Protein AF-A0A5Y3Q085-F1 (afdb_monomer)

Radius of gyration: 18.42 Å; Cα contacts (8 Å, |Δi|>4): 100; chains: 1; bounding box: 43×29×48 Å

Organism: NCBI:txid59203

Nearest PDB structures (foldseek):
  3eaa-assembly1_A  TM=6.040E-01  e=3.871E-02  Edwardsiella tarda
  1y12-assembly1_A  TM=5.865E-01  e=5.610E-02  Pseudomonas aeruginosa PAO1

Mean predicted aligned error: 11.75 Å

Secondary structure (DSSP, 8-state):
---EEE-BTTB-----STT-TTPEEEEEEEEEEEEE-----SSS-PPPPEEEEEEEEEE---SS------------------

Foldseek 3Di:
DDWDWADFPPQFDPDPDVPRHRTFIFPDKDKDKDWDFDPPVPDDDRDDIDIDMDMDTDGDDDPPDDDDDDGDDDDPPPPPDD

Structure (mmCIF, N/CA/C/O backbone):
data_AF-A0A5Y3Q085-F1
#
_entry.id   AF-A0A5Y3Q085-F1
#
loop_
_atom_site.group_PDB
_atom_site.id
_atom_site.type_symbol
_atom_site.label_atom_id
_atom_site.label_alt_id
_atom_site.label_comp_id
_atom_site.label_asym_id
_atom_site.label_entity_id
_atom_site.label_seq_id
_atom_site.pdbx_PDB_ins_code
_atom_site.Cartn_x
_atom_site.Cartn_y
_atom_site.Cartn_z
_atom_site.occupancy
_atom_site.B_iso_or_equiv
_atom_site.auth_seq_id
_atom_site.auth_comp_id
_atom_site.auth_asym_id
_atom_site.auth_atom_id
_atom_site.pdbx_PDB_model_num
ATOM 1 N N . MET A 1 1 ? -18.953 7.361 0.839 1.00 66.50 1 MET A N 1
ATOM 2 C CA . MET A 1 1 ? -17.583 7.902 0.797 1.00 66.50 1 MET A CA 1
ATOM 3 C C . MET A 1 1 ? -16.704 6.708 0.512 1.00 66.50 1 MET A C 1
ATOM 5 O O . MET A 1 1 ? -16.743 5.772 1.301 1.00 66.50 1 MET A O 1
ATOM 9 N N . ASP A 1 2 ? -16.065 6.668 -0.648 1.00 81.44 2 ASP A N 1
ATOM 10 C CA . ASP A 1 2 ? -15.211 5.545 -1.033 1.00 81.44 2 ASP A CA 1
ATOM 11 C C . ASP A 1 2 ? -13.899 5.597 -0.243 1.00 81.44 2 ASP A C 1
ATOM 13 O O . ASP A 1 2 ? -13.346 6.677 -0.026 1.00 81.44 2 ASP A O 1
ATOM 17 N N . ALA A 1 3 ? -13.426 4.440 0.215 1.00 84.25 3 ALA A N 1
ATOM 18 C CA . ALA A 1 3 ? -12.198 4.300 0.990 1.00 84.25 3 ALA A CA 1
ATOM 19 C C . ALA A 1 3 ? -11.302 3.242 0.346 1.00 84.25 3 ALA A C 1
ATOM 21 O O . ALA A 1 3 ? -11.785 2.243 -0.190 1.00 84.25 3 ALA A O 1
ATOM 22 N N . VAL A 1 4 ? -9.991 3.462 0.406 1.00 89.56 4 VAL A N 1
ATOM 23 C CA . VAL A 1 4 ? -8.989 2.527 -0.108 1.00 89.56 4 VAL A CA 1
ATOM 24 C C . VAL A 1 4 ? -8.257 1.909 1.075 1.00 89.56 4 VAL A C 1
ATOM 26 O O . VAL A 1 4 ? -7.701 2.627 1.906 1.00 89.56 4 VAL A O 1
ATOM 29 N N . PHE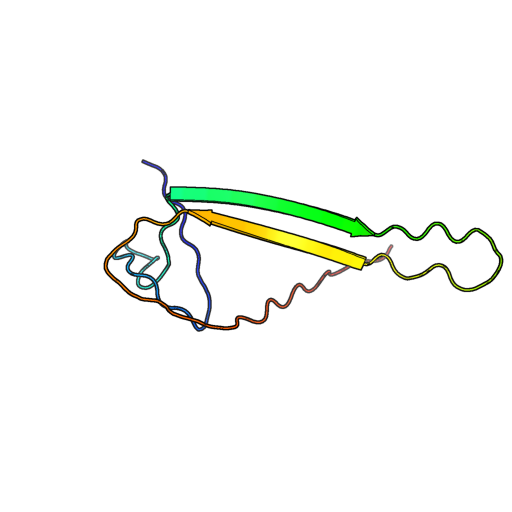 A 1 5 ? -8.230 0.578 1.137 1.00 90.19 5 PHE A N 1
ATOM 30 C CA . PHE A 1 5 ? -7.527 -0.173 2.175 1.00 90.19 5 PHE A CA 1
ATOM 31 C C . PHE A 1 5 ? -6.343 -0.932 1.576 1.00 90.19 5 PHE A C 1
ATOM 33 O O . PHE A 1 5 ? -6.489 -1.670 0.602 1.00 90.19 5 PHE A O 1
ATOM 40 N N . LEU A 1 6 ? -5.162 -0.734 2.159 1.00 87.56 6 LEU A N 1
ATOM 41 C CA . LEU A 1 6 ? -3.925 -1.406 1.787 1.00 87.56 6 LEU A CA 1
ATOM 42 C C . LEU A 1 6 ? -3.600 -2.479 2.829 1.00 87.56 6 LEU A C 1
ATOM 44 O O . LEU A 1 6 ? -3.328 -2.175 3.996 1.00 87.56 6 LEU A O 1
ATOM 48 N N . LYS A 1 7 ? -3.606 -3.736 2.385 1.00 87.44 7 LYS A N 1
ATOM 49 C CA . LYS A 1 7 ? -3.150 -4.883 3.167 1.00 87.44 7 LYS A CA 1
ATOM 50 C C . LYS A 1 7 ? -1.683 -5.160 2.854 1.00 87.44 7 LYS A C 1
ATOM 52 O O . LYS A 1 7 ? -1.325 -5.356 1.698 1.00 87.44 7 LYS A O 1
ATOM 57 N N . LEU A 1 8 ? -0.864 -5.200 3.897 1.00 83.19 8 LEU A N 1
ATOM 58 C CA . LEU A 1 8 ? 0.543 -5.587 3.851 1.00 83.19 8 LEU A CA 1
ATOM 59 C C . LEU A 1 8 ? 0.726 -6.690 4.891 1.00 83.19 8 LEU A C 1
ATOM 61 O O . LEU A 1 8 ? 0.380 -6.483 6.052 1.00 83.19 8 LEU A O 1
ATOM 65 N N . ASP A 1 9 ? 1.231 -7.858 4.499 1.00 82.31 9 ASP A N 1
ATOM 66 C CA . ASP A 1 9 ? 1.139 -9.065 5.338 1.00 82.31 9 ASP A CA 1
ATOM 67 C C . ASP A 1 9 ? 1.799 -8.926 6.718 1.00 82.31 9 ASP A C 1
ATOM 69 O O . ASP A 1 9 ? 1.315 -9.495 7.693 1.00 82.31 9 ASP A O 1
ATOM 73 N N . ASN A 1 10 ? 2.857 -8.118 6.828 1.00 81.06 10 ASN A N 1
ATOM 74 C CA . ASN A 1 10 ? 3.583 -7.896 8.081 1.00 81.06 10 ASN A CA 1
ATOM 75 C C . ASN A 1 10 ? 3.435 -6.471 8.638 1.00 81.06 10 ASN A C 1
ATOM 77 O O . ASN A 1 10 ? 4.178 -6.093 9.543 1.00 81.06 10 ASN A O 1
ATOM 81 N N . ILE A 1 11 ? 2.502 -5.663 8.118 1.00 81.12 11 ILE A N 1
ATOM 82 C CA . ILE A 1 11 ? 2.277 -4.294 8.603 1.00 81.12 11 ILE A CA 1
ATOM 83 C C . ILE A 1 11 ? 0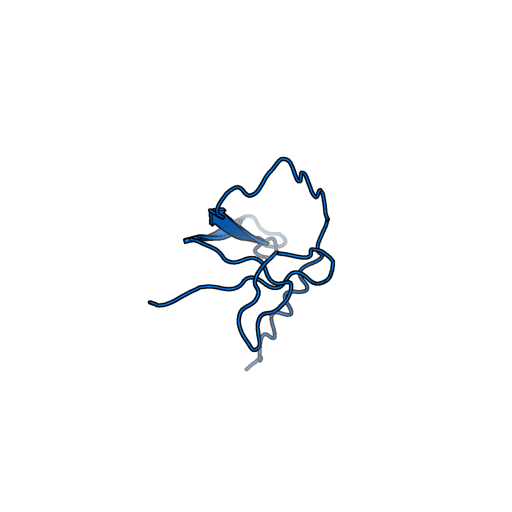.804 -4.110 8.944 1.00 81.12 11 ILE A C 1
ATOM 85 O O . ILE A 1 11 ? -0.067 -4.150 8.077 1.00 81.12 11 ILE A O 1
ATOM 89 N N . LYS A 1 12 ? 0.539 -3.851 10.226 1.00 84.62 12 LYS A N 1
ATOM 90 C CA . LYS A 1 12 ? -0.810 -3.578 10.720 1.00 84.62 12 LYS A CA 1
ATOM 91 C C . LYS A 1 12 ? -1.142 -2.095 10.592 1.00 84.62 12 LYS A C 1
ATOM 93 O O . LYS A 1 12 ? -0.419 -1.233 11.095 1.00 84.62 12 LYS A O 1
ATOM 98 N N . GLY A 1 13 ? -2.250 -1.800 9.926 1.00 82.81 13 GLY A N 1
ATOM 99 C CA . GLY A 1 13 ? -2.905 -0.500 9.974 1.00 82.81 13 GLY A CA 1
ATOM 100 C C . GLY A 1 13 ? -3.911 -0.404 11.122 1.00 82.81 13 GLY A C 1
ATOM 101 O O . GLY A 1 13 ? -3.953 -1.253 12.007 1.00 82.81 13 GLY A O 1
ATOM 102 N N . LYS A 1 14 ? -4.707 0.667 11.122 1.00 86.19 14 LYS A N 1
ATOM 103 C CA . LYS A 1 14 ? -5.652 0.995 12.206 1.00 86.19 14 LYS A CA 1
ATOM 104 C C . LYS A 1 14 ? -7.116 0.961 11.769 1.00 86.19 14 LYS A C 1
ATOM 106 O O . LYS A 1 14 ? -7.986 1.352 12.543 1.00 86.19 14 LYS A O 1
ATOM 111 N N . SER A 1 15 ? -7.398 0.511 10.544 1.00 87.81 15 SER A N 1
ATOM 112 C CA . SER A 1 15 ? -8.772 0.441 10.052 1.00 87.81 15 SER A CA 1
ATOM 113 C C . SER A 1 15 ? -9.633 -0.444 10.956 1.00 87.81 15 SER A C 1
ATOM 115 O O . SER A 1 15 ? -9.231 -1.542 11.352 1.00 87.81 15 SER A O 1
ATOM 117 N N . GLN A 1 16 ? -10.833 0.045 11.268 1.00 90.25 16 GLN A N 1
ATOM 118 C CA . GLN A 1 16 ? -11.868 -0.689 12.000 1.00 90.25 16 GLN A CA 1
ATOM 119 C C . GLN A 1 16 ? -13.024 -1.125 11.092 1.00 90.25 16 GLN A C 1
ATOM 121 O O 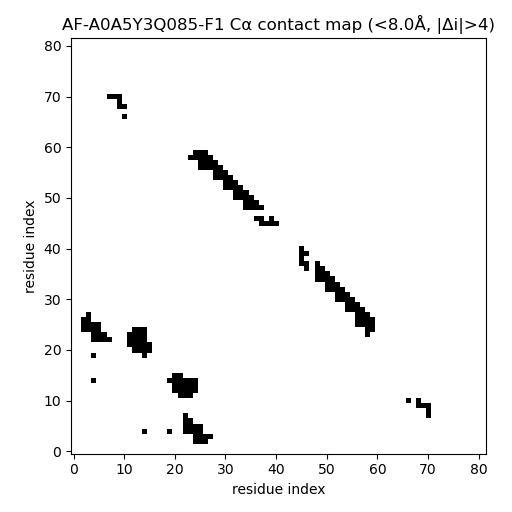. GLN A 1 16 ? -13.976 -1.739 11.577 1.00 90.25 16 GLN A O 1
ATOM 126 N N . ALA A 1 17 ? -12.948 -0.818 9.792 1.00 88.38 17 ALA A N 1
ATOM 127 C CA . ALA A 1 17 ? -14.001 -1.129 8.839 1.00 88.38 17 ALA A CA 1
ATOM 128 C C . ALA A 1 17 ? -14.227 -2.646 8.737 1.00 88.38 17 ALA A C 1
ATOM 130 O O . ALA A 1 17 ? -13.285 -3.447 8.761 1.00 88.38 17 ALA A O 1
ATOM 131 N N . GLU A 1 18 ? -15.493 -3.047 8.632 1.00 91.88 18 GLU A N 1
ATOM 132 C CA . GLU A 1 18 ? -15.870 -4.451 8.488 1.00 91.88 18 GLU A CA 1
ATOM 133 C C . GLU A 1 18 ? -15.242 -5.038 7.213 1.00 91.88 18 GLU A C 1
ATOM 135 O O . GLU A 1 18 ? -15.294 -4.429 6.149 1.00 91.88 18 GLU A O 1
ATOM 140 N N . GLY A 1 19 ? -14.566 -6.185 7.336 1.00 90.88 19 GLY A N 1
ATOM 141 C CA . GLY A 1 19 ? -13.802 -6.805 6.243 1.00 90.88 19 GLY A CA 1
ATOM 142 C C . GLY A 1 19 ? -12.388 -6.245 6.009 1.00 90.88 19 GLY A C 1
ATOM 143 O O . GLY A 1 19 ? -11.581 -6.912 5.365 1.00 90.88 19 GLY A O 1
ATOM 144 N N . PHE A 1 20 ? -12.040 -5.090 6.587 1.00 91.25 20 PHE A N 1
ATOM 145 C CA . PHE A 1 20 ? -10.742 -4.420 6.385 1.00 91.25 20 PHE A CA 1
ATOM 146 C C . PHE A 1 20 ? -10.009 -4.095 7.692 1.00 91.25 20 PHE A C 1
ATOM 148 O O . PHE A 1 20 ? -9.149 -3.213 7.726 1.00 91.25 20 PHE A O 1
ATOM 155 N N . LYS A 1 21 ? -10.330 -4.811 8.775 1.00 91.44 21 LYS A N 1
ATOM 156 C CA . LYS A 1 21 ? -9.659 -4.639 10.068 1.00 91.44 21 LYS A CA 1
ATOM 157 C C . LYS A 1 21 ? -8.148 -4.826 9.947 1.00 91.44 21 LYS A C 1
ATOM 159 O O . LYS A 1 21 ? -7.682 -5.676 9.189 1.00 91.44 21 LYS A O 1
ATOM 164 N N . ASP A 1 22 ? -7.408 -4.020 10.704 1.00 90.38 22 ASP A N 1
ATOM 165 C CA . ASP A 1 22 ? -5.939 -4.004 10.750 1.00 90.38 22 ASP A CA 1
ATOM 166 C C . ASP A 1 22 ? -5.256 -3.654 9.412 1.00 90.38 22 ASP A C 1
ATOM 168 O O . ASP A 1 22 ? -4.043 -3.812 9.276 1.00 90.38 22 ASP A O 1
ATOM 172 N N . GLN A 1 23 ? -5.996 -3.140 8.423 1.00 89.25 23 GLN A N 1
ATOM 173 C CA . GLN A 1 23 ? -5.429 -2.624 7.173 1.00 89.25 23 GLN A CA 1
ATOM 174 C C . GLN A 1 23 ? -5.151 -1.120 7.259 1.00 89.25 23 GLN A C 1
ATOM 176 O O . GLN A 1 23 ? -5.678 -0.404 8.122 1.00 89.25 23 GLN A O 1
ATOM 181 N N . ILE A 1 24 ? -4.287 -0.629 6.370 1.00 87.12 24 ILE A N 1
ATOM 182 C CA . ILE A 1 24 ? -3.961 0.795 6.269 1.00 87.12 24 ILE A CA 1
ATOM 183 C C . ILE A 1 24 ? -5.026 1.470 5.409 1.00 87.12 24 ILE A C 1
ATOM 185 O O . ILE A 1 24 ? -5.169 1.141 4.238 1.00 87.12 24 ILE A O 1
ATOM 189 N N . GLU A 1 25 ? -5.743 2.438 5.967 1.00 88.38 25 GLU A N 1
ATOM 190 C CA . GLU A 1 25 ? -6.647 3.284 5.190 1.00 88.38 25 GLU A CA 1
ATOM 191 C C . GLU A 1 25 ? -5.846 4.401 4.506 1.00 88.38 25 GLU A C 1
ATOM 193 O O . GLU A 1 25 ? -5.203 5.231 5.162 1.00 88.38 25 GLU A O 1
ATOM 198 N N . ALA A 1 26 ? -5.836 4.387 3.175 1.00 86.00 26 ALA A N 1
ATOM 199 C CA . ALA A 1 26 ? -5.162 5.383 2.358 1.00 86.00 26 ALA A CA 1
ATOM 200 C C . ALA A 1 26 ? -6.144 6.495 1.976 1.00 86.00 26 ALA A C 1
ATOM 202 O O . ALA A 1 26 ? -7.218 6.243 1.437 1.00 86.00 26 ALA A O 1
ATOM 203 N N . MET A 1 27 ? -5.741 7.742 2.215 1.00 85.75 27 MET A N 1
ATOM 204 C CA . MET A 1 27 ? -6.489 8.926 1.788 1.00 85.75 27 MET A CA 1
ATOM 205 C C . MET A 1 27 ? -6.277 9.218 0.301 1.00 85.75 27 MET A C 1
ATOM 207 O O . MET A 1 27 ? -7.171 9.714 -0.375 1.00 85.75 27 MET A O 1
ATOM 211 N N . SER A 1 28 ? -5.074 8.942 -0.202 1.00 85.19 28 SER A N 1
ATOM 212 C CA . SER A 1 28 ? -4.722 9.072 -1.615 1.00 85.19 28 SER A CA 1
ATOM 213 C C . SER A 1 28 ? -3.577 8.127 -1.962 1.00 85.19 28 SER A C 1
ATOM 215 O O . SER A 1 28 ? -2.792 7.750 -1.088 1.00 85.19 28 SER A O 1
ATOM 217 N N . TYR A 1 29 ? -3.468 7.748 -3.234 1.00 87.38 29 TYR A N 1
ATOM 218 C CA . TYR A 1 29 ? -2.361 6.944 -3.740 1.00 87.38 29 TYR A CA 1
ATOM 219 C C . TYR A 1 29 ? -1.988 7.335 -5.175 1.00 87.38 29 TYR A C 1
ATOM 221 O O . TYR A 1 29 ? -2.805 7.892 -5.907 1.00 87.38 29 TYR A O 1
ATOM 229 N N . SER A 1 30 ? -0.752 7.042 -5.574 1.00 88.06 30 SER A N 1
ATOM 230 C CA . SER A 1 30 ? -0.277 7.140 -6.953 1.00 88.06 30 SER A CA 1
ATOM 231 C C . SER A 1 30 ? 0.597 5.937 -7.304 1.00 88.06 30 SER A C 1
ATOM 233 O O . SER A 1 30 ? 1.401 5.471 -6.494 1.00 88.06 30 SER A O 1
ATOM 235 N N . GLN A 1 31 ? 0.412 5.416 -8.516 1.00 87.31 31 GLN A N 1
ATOM 236 C CA . GLN A 1 31 ? 1.144 4.270 -9.051 1.00 87.31 31 GLN A CA 1
ATOM 237 C C . GLN A 1 31 ? 1.960 4.706 -10.262 1.00 87.31 31 GLN A C 1
ATOM 239 O O . GLN A 1 31 ? 1.468 5.454 -11.106 1.00 87.31 31 GLN A O 1
ATOM 244 N N . ASN A 1 32 ? 3.195 4.223 -10.349 1.00 84.50 32 ASN A N 1
ATOM 245 C CA . ASN A 1 32 ? 4.069 4.426 -11.496 1.00 84.50 32 ASN A CA 1
ATOM 246 C C . ASN A 1 32 ? 4.709 3.101 -11.909 1.00 84.50 32 ASN A C 1
ATOM 248 O O . ASN A 1 32 ? 5.106 2.314 -11.048 1.00 84.50 32 ASN A O 1
ATOM 252 N N . VAL A 1 33 ? 4.843 2.887 -13.216 1.00 84.94 33 VAL A N 1
ATOM 253 C CA . VAL A 1 33 ? 5.567 1.752 -13.794 1.00 84.94 33 VAL A CA 1
ATOM 254 C C . VAL A 1 33 ? 6.624 2.308 -14.733 1.00 84.94 33 VAL A C 1
ATOM 256 O O . VAL A 1 33 ? 6.318 3.110 -15.612 1.00 84.94 33 VAL A O 1
ATOM 259 N N . ALA A 1 34 ? 7.870 1.899 -14.531 1.00 80.12 34 ALA A N 1
ATOM 260 C CA . ALA A 1 34 ? 8.985 2.239 -15.396 1.00 80.12 34 ALA A CA 1
ATOM 261 C C . ALA A 1 34 ? 9.568 0.952 -15.983 1.00 80.12 34 ALA A C 1
ATOM 263 O O . ALA A 1 34 ? 10.103 0.118 -15.254 1.00 80.12 34 ALA A O 1
ATOM 264 N N . THR A 1 35 ? 9.472 0.808 -17.302 1.00 79.56 35 THR A N 1
ATOM 265 C CA . THR A 1 35 ? 10.092 -0.291 -18.047 1.00 79.56 35 THR A CA 1
ATOM 266 C C . THR A 1 35 ? 11.422 0.189 -18.609 1.00 79.56 35 THR A C 1
ATOM 268 O O . THR A 1 35 ? 11.476 1.138 -19.394 1.00 79.56 35 THR A O 1
ATOM 271 N N . GLN A 1 36 ? 12.511 -0.459 -18.210 1.00 67.75 36 GLN A N 1
ATOM 272 C CA . GLN A 1 36 ? 13.826 -0.220 -18.780 1.00 67.75 36 GLN A CA 1
ATOM 273 C C . GLN A 1 36 ? 13.965 -1.079 -20.039 1.00 67.75 36 GLN A C 1
ATOM 275 O O . GLN A 1 36 ? 14.100 -2.300 -19.960 1.00 67.75 36 GLN A O 1
ATOM 280 N N . VAL A 1 37 ? 13.899 -0.439 -21.206 1.00 65.31 37 VAL A N 1
ATOM 281 C CA . VAL A 1 37 ? 14.162 -1.089 -22.494 1.00 65.31 37 VAL A CA 1
ATOM 282 C C . VAL A 1 37 ? 15.585 -0.735 -22.911 1.00 65.31 37 VAL A C 1
ATOM 284 O O . VAL A 1 37 ? 15.845 0.367 -23.392 1.00 65.31 37 VAL A O 1
ATOM 287 N N . SER A 1 38 ? 16.523 -1.658 -22.703 1.00 59.91 38 SER A N 1
ATOM 288 C CA . SER A 1 38 ? 17.879 -1.526 -23.240 1.00 59.91 38 SER A CA 1
ATOM 289 C C . SER A 1 38 ? 17.860 -1.893 -24.719 1.00 59.91 38 SER A C 1
ATOM 291 O O . SER A 1 38 ? 17.810 -3.067 -25.078 1.00 59.91 38 SER A O 1
ATOM 293 N N . ASN A 1 39 ? 17.887 -0.884 -25.587 1.00 57.91 39 ASN A N 1
ATOM 294 C CA . ASN A 1 39 ? 17.962 -1.072 -27.033 1.00 57.91 39 ASN A CA 1
ATOM 295 C C . ASN A 1 39 ? 19.435 -1.231 -27.460 1.00 57.91 39 ASN A C 1
ATOM 297 O O . ASN A 1 39 ? 19.983 -0.387 -28.165 1.00 57.91 39 ASN A O 1
ATOM 301 N N . ASP A 1 40 ? 20.102 -2.280 -26.976 1.00 53.62 40 ASP A N 1
ATOM 302 C CA . ASP A 1 40 ? 21.463 -2.626 -27.400 1.00 53.62 40 ASP A CA 1
ATOM 303 C C . ASP A 1 40 ? 21.386 -3.270 -28.795 1.00 53.62 40 ASP A C 1
ATOM 305 O O . ASP A 1 40 ? 21.043 -4.443 -28.947 1.00 53.62 40 ASP A O 1
ATOM 309 N N . VAL A 1 41 ? 21.622 -2.475 -29.845 1.00 54.53 41 VAL A N 1
ATOM 310 C CA . VAL A 1 41 ? 21.539 -2.927 -31.251 1.00 54.53 41 VAL A CA 1
ATOM 311 C C . VAL A 1 41 ? 22.871 -3.529 -31.739 1.00 54.53 41 VAL A C 1
ATOM 313 O O . VAL A 1 41 ? 22.993 -3.922 -32.897 1.00 54.53 41 VAL A O 1
ATOM 316 N N . SER A 1 42 ? 23.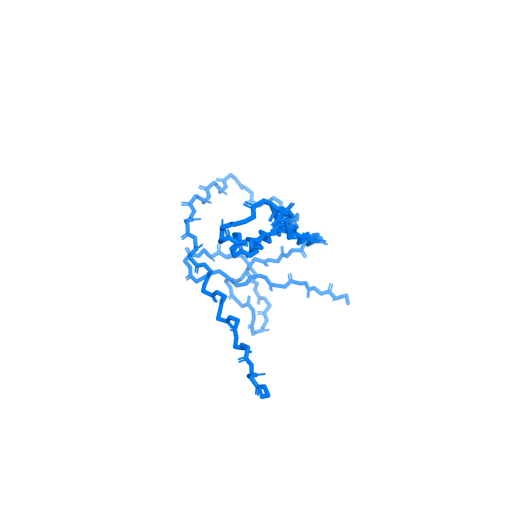880 -3.662 -30.873 1.00 50.88 42 SER A N 1
ATOM 317 C CA . SER A 1 42 ? 25.157 -4.305 -31.205 1.00 50.88 42 SER A CA 1
ATOM 318 C C . SER A 1 42 ? 25.240 -5.739 -30.678 1.00 50.88 42 SER A C 1
ATOM 320 O O . SER A 1 42 ? 25.876 -6.026 -29.674 1.00 50.88 42 SER A O 1
ATOM 322 N N . GLY A 1 43 ? 24.624 -6.669 -31.408 1.00 51.94 43 GLY A N 1
ATOM 323 C CA . GLY A 1 43 ? 25.200 -8.000 -31.642 1.00 51.94 43 GLY A CA 1
ATOM 324 C C . GLY A 1 43 ? 25.301 -9.025 -30.503 1.00 51.94 43 GLY A C 1
ATOM 325 O O . GLY A 1 43 ? 25.846 -10.096 -30.757 1.00 51.94 43 GLY A O 1
ATOM 326 N N . GLY A 1 44 ? 24.780 -8.805 -29.295 1.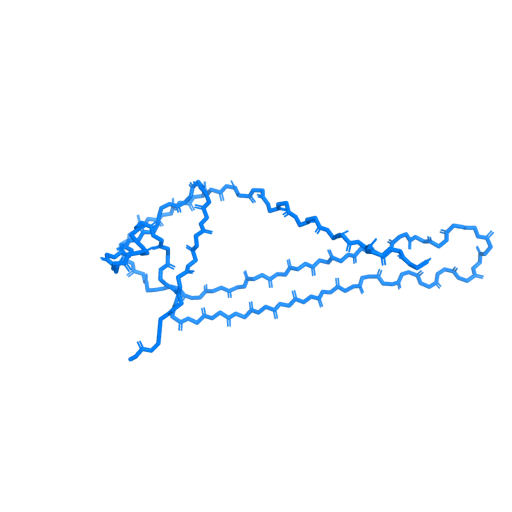00 54.16 44 GLY A N 1
ATOM 327 C CA . GLY A 1 44 ? 24.858 -9.850 -28.268 1.00 54.16 44 GLY A CA 1
ATOM 328 C C . GLY A 1 44 ? 23.992 -9.599 -27.045 1.00 54.16 44 GLY A C 1
ATOM 329 O O . GLY A 1 44 ? 24.318 -8.754 -26.227 1.00 54.16 44 GLY A O 1
ATOM 330 N N . ALA A 1 45 ? 22.926 -10.393 -26.916 1.00 53.94 45 ALA A N 1
ATOM 331 C CA . ALA A 1 45 ? 22.034 -10.488 -25.757 1.00 53.94 45 ALA A CA 1
ATOM 332 C C . ALA A 1 45 ? 21.357 -9.166 -25.339 1.00 53.94 45 ALA A C 1
ATOM 334 O O . ALA A 1 45 ? 21.755 -8.517 -24.375 1.00 53.94 45 ALA A O 1
ATOM 335 N N . GLY A 1 46 ? 20.258 -8.824 -26.025 1.00 56.00 46 GLY A N 1
ATOM 336 C CA . GLY A 1 46 ? 19.306 -7.819 -25.550 1.00 56.00 46 GLY A CA 1
ATOM 337 C C . GLY A 1 46 ? 18.898 -8.123 -24.107 1.00 56.00 46 GLY A C 1
ATOM 338 O O . GLY A 1 46 ? 18.365 -9.196 -23.814 1.00 56.00 46 GLY A O 1
ATOM 339 N N . GLY A 1 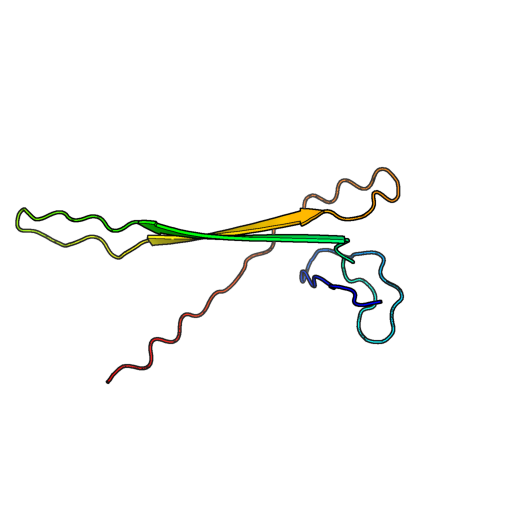47 ? 19.219 -7.204 -23.196 1.00 58.34 47 GLY A N 1
ATOM 340 C CA . GLY A 1 47 ? 18.911 -7.348 -21.779 1.00 58.34 47 GLY A CA 1
ATOM 341 C C . GLY A 1 47 ? 17.409 -7.528 -21.577 1.00 58.34 47 GLY A C 1
ATOM 342 O O . GLY A 1 47 ? 16.609 -6.810 -22.175 1.00 58.34 47 GLY A O 1
ATOM 343 N N . LYS A 1 48 ? 17.023 -8.495 -20.738 1.00 65.25 48 LYS A N 1
ATOM 344 C CA . LYS A 1 48 ? 15.625 -8.671 -20.327 1.00 65.25 48 LYS A CA 1
ATOM 345 C C . LYS A 1 48 ? 15.080 -7.328 -19.812 1.00 65.25 48 LYS A C 1
ATOM 347 O O . LYS A 1 48 ? 15.768 -6.695 -19.006 1.00 65.25 48 LYS A O 1
ATOM 352 N N . PRO A 1 49 ? 13.894 -6.882 -20.260 1.00 64.50 49 PRO A N 1
ATOM 353 C CA . PRO A 1 49 ? 13.325 -5.633 -19.779 1.00 64.50 49 PRO A CA 1
ATOM 354 C C . PRO A 1 49 ? 13.133 -5.727 -18.265 1.00 64.50 49 PRO A C 1
ATOM 356 O O . PRO A 1 49 ? 12.559 -6.694 -17.761 1.00 64.50 49 PRO A O 1
ATOM 359 N N . LEU A 1 50 ? 13.672 -4.749 -17.539 1.00 71.75 50 LEU A N 1
ATOM 360 C CA . LEU A 1 50 ? 13.447 -4.617 -16.105 1.00 71.75 50 LEU A CA 1
ATOM 361 C C . LEU A 1 50 ? 12.248 -3.698 -15.900 1.00 71.75 50 LEU A C 1
ATOM 363 O O . LEU A 1 50 ? 12.261 -2.556 -16.355 1.00 71.75 50 LEU A O 1
ATOM 367 N N . GLU A 1 51 ? 11.231 -4.176 -15.194 1.00 76.38 51 GLU A N 1
ATOM 368 C CA . GLU A 1 51 ? 10.057 -3.382 -14.839 1.00 76.38 51 GLU A CA 1
ATOM 369 C C . GLU A 1 51 ? 10.117 -3.016 -13.359 1.00 76.38 51 GLU A C 1
ATOM 371 O O . GLU A 1 51 ? 10.166 -3.881 -12.486 1.00 76.38 51 GLU A O 1
ATOM 376 N N . THR A 1 52 ? 10.142 -1.715 -13.071 1.00 77.50 52 THR A N 1
ATOM 377 C CA . THR A 1 52 ? 10.075 -1.186 -11.707 1.00 77.50 52 THR A CA 1
ATOM 378 C C . THR A 1 52 ? 8.705 -0.574 -11.473 1.00 77.50 52 THR A C 1
ATOM 380 O O . THR A 1 52 ? 8.305 0.342 -12.192 1.00 77.50 52 THR A O 1
ATOM 383 N N . MET A 1 53 ? 7.999 -1.035 -10.441 1.00 82.62 53 MET A N 1
ATOM 384 C CA . MET A 1 53 ? 6.741 -0.433 -9.996 1.00 82.62 53 MET A CA 1
ATOM 385 C C . MET A 1 53 ? 6.961 0.348 -8.701 1.00 82.62 53 MET A C 1
ATOM 387 O O . MET A 1 53 ? 7.685 -0.088 -7.807 1.00 82.62 53 MET A O 1
ATOM 391 N N . SER A 1 54 ? 6.331 1.512 -8.584 1.00 81.75 54 SER A N 1
ATOM 392 C CA . SER A 1 54 ? 6.344 2.326 -7.367 1.00 81.75 54 SER A CA 1
ATOM 393 C C . SER A 1 54 ? 4.921 2.702 -6.980 1.00 81.75 54 SER A C 1
ATOM 395 O O . SER A 1 54 ? 4.175 3.238 -7.799 1.00 81.75 54 SER A O 1
ATOM 397 N N . LEU A 1 55 ? 4.559 2.435 -5.726 1.00 84.69 55 LEU A N 1
ATOM 398 C CA . LEU A 1 55 ? 3.296 2.844 -5.122 1.00 84.69 55 LEU A CA 1
ATOM 399 C C . LEU A 1 55 ? 3.594 3.849 -4.009 1.00 84.69 55 LEU A C 1
ATOM 401 O O . LEU A 1 55 ? 4.258 3.512 -3.030 1.00 84.69 55 LEU A O 1
ATOM 405 N N . ASN A 1 56 ? 3.067 5.061 -4.147 1.00 86.38 56 ASN A N 1
ATOM 406 C CA . ASN A 1 56 ? 3.098 6.075 -3.100 1.00 86.38 56 ASN A CA 1
ATOM 407 C C . ASN A 1 56 ? 1.687 6.253 -2.549 1.00 86.38 56 ASN A C 1
ATOM 409 O O . ASN A 1 56 ? 0.729 6.286 -3.317 1.00 86.38 56 ASN A O 1
ATOM 413 N N . PHE A 1 57 ? 1.539 6.396 -1.235 1.00 86.38 57 PHE A N 1
ATOM 414 C 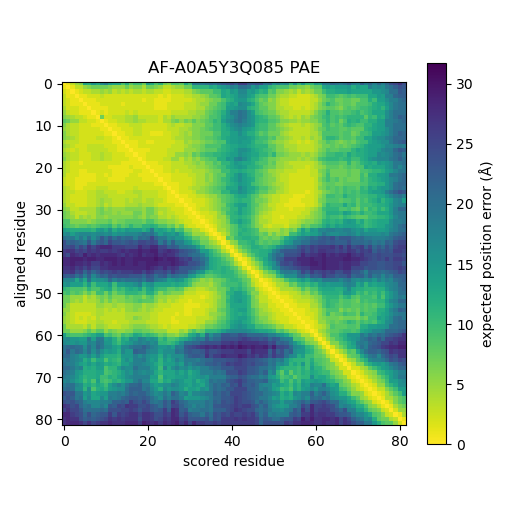CA . PHE A 1 57 ? 0.237 6.641 -0.620 1.00 86.38 57 PHE A CA 1
ATOM 415 C C . PHE A 1 57 ? 0.339 7.623 0.543 1.00 86.38 57 PHE A C 1
ATOM 417 O O . PHE A 1 57 ? 1.340 7.669 1.259 1.00 86.38 57 PHE A O 1
ATOM 424 N N . THR A 1 58 ? -0.726 8.396 0.738 1.00 84.25 58 THR A N 1
ATOM 425 C CA . THR A 1 58 ? -0.901 9.265 1.901 1.00 84.25 58 THR A CA 1
ATOM 426 C C . THR A 1 58 ? -1.886 8.601 2.843 1.00 84.25 58 THR A C 1
ATOM 428 O O . THR A 1 58 ? -3.012 8.293 2.453 1.00 84.25 58 THR A O 1
ATOM 431 N N . LYS A 1 59 ? -1.486 8.413 4.097 1.00 82.69 59 LYS A N 1
ATOM 432 C CA . LYS A 1 59 ? -2.396 8.037 5.181 1.00 82.69 59 LYS A CA 1
ATOM 433 C C . LYS A 1 59 ? -2.532 9.186 6.168 1.00 82.69 59 LYS A C 1
ATOM 435 O O . LYS A 1 59 ? -1.623 10.009 6.300 1.00 82.69 59 LYS A O 1
ATOM 440 N N . LYS A 1 60 ? -3.631 9.204 6.914 1.00 73.00 60 LYS A N 1
ATOM 441 C CA . LYS A 1 60 ? -3.780 10.108 8.053 1.00 73.00 60 LYS A CA 1
ATOM 442 C C . LYS A 1 60 ? -2.737 9.746 9.120 1.00 73.00 60 LYS A C 1
ATOM 444 O O . LYS A 1 60 ? -2.537 8.575 9.439 1.00 73.00 60 LYS A O 1
ATOM 449 N N . SER A 1 61 ? -2.026 10.739 9.650 1.00 66.56 61 SER A N 1
ATOM 450 C CA . SER A 1 61 ? -1.059 10.522 10.729 1.00 66.56 61 SER A CA 1
ATOM 451 C C . SER A 1 61 ? -1.792 10.329 12.057 1.00 66.56 61 SER A C 1
ATOM 453 O O . SER A 1 61 ? -2.452 11.249 12.536 1.00 66.56 61 SER A O 1
ATOM 455 N N . GLU A 1 62 ? -1.646 9.164 12.680 1.00 56.94 62 GLU A N 1
ATOM 456 C CA . GLU A 1 62 ? -2.243 8.854 13.985 1.00 56.94 62 GLU A CA 1
ATOM 457 C C . GLU A 1 62 ? -1.145 8.526 14.994 1.00 56.94 62 GLU A C 1
ATOM 459 O O . GLU A 1 62 ? -0.846 7.355 15.243 1.00 56.94 62 GLU A O 1
ATOM 464 N N . GLY A 1 63 ? -0.526 9.573 15.550 1.00 48.47 63 GLY A N 1
ATOM 465 C CA . GLY A 1 63 ? 0.557 9.456 16.531 1.00 48.47 63 GLY A CA 1
ATOM 466 C C . GLY A 1 63 ? 1.850 8.867 15.952 1.00 48.47 63 GLY A C 1
ATOM 467 O O . GLY A 1 63 ? 1.868 8.292 14.866 1.00 48.47 63 GLY A O 1
ATOM 468 N N . ALA A 1 64 ? 2.964 9.053 16.660 1.00 43.31 64 ALA A N 1
ATOM 469 C CA . ALA A 1 64 ? 4.299 8.652 16.220 1.00 43.31 64 ALA A CA 1
ATOM 470 C C . ALA A 1 64 ? 4.457 7.119 16.156 1.00 43.31 64 ALA A C 1
ATOM 47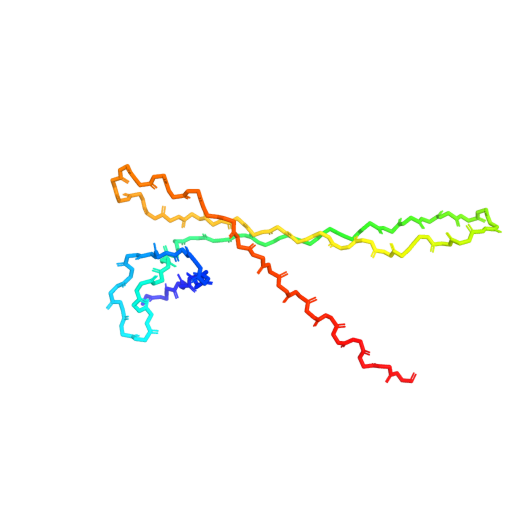2 O O . ALA A 1 64 ? 5.033 6.512 17.049 1.00 43.31 64 ALA A O 1
ATOM 473 N N . GLN A 1 65 ? 3.963 6.486 15.094 1.00 50.53 65 GLN A N 1
ATOM 474 C CA . GLN A 1 65 ? 4.233 5.082 14.794 1.00 50.53 65 GLN A CA 1
ATOM 475 C C . GLN A 1 65 ? 5.074 5.011 13.518 1.00 50.53 65 GLN A C 1
ATOM 477 O O . GLN A 1 65 ? 4.562 5.059 12.396 1.00 50.53 65 GLN A O 1
ATOM 482 N N . ARG A 1 66 ? 6.397 4.972 13.713 1.00 48.69 66 ARG A N 1
ATOM 483 C CA . ARG A 1 66 ? 7.366 4.573 12.690 1.00 48.69 66 ARG A CA 1
ATOM 484 C C . ARG A 1 66 ? 7.441 3.048 12.708 1.00 48.69 66 ARG A C 1
ATOM 486 O O . ARG A 1 66 ? 8.218 2.485 13.467 1.00 48.69 66 ARG A O 1
ATOM 493 N N . ASP A 1 67 ? 6.619 2.404 11.890 1.00 52.22 67 ASP A N 1
ATOM 494 C CA . ASP A 1 67 ? 6.782 0.989 11.558 1.00 52.22 67 ASP A CA 1
ATOM 495 C C . ASP A 1 67 ? 7.664 0.888 10.312 1.00 52.22 67 ASP A C 1
ATOM 497 O O . ASP A 1 67 ? 7.241 1.245 9.212 1.00 52.22 67 ASP A O 1
ATOM 501 N N . SER A 1 68 ? 8.906 0.434 10.487 1.00 49.19 68 SER A N 1
ATOM 502 C CA . SER A 1 68 ? 9.748 -0.012 9.375 1.00 49.19 68 SER A CA 1
ATOM 503 C C . SER A 1 68 ? 9.542 -1.513 9.204 1.00 49.19 68 SER A C 1
ATOM 505 O O . SER A 1 68 ? 10.168 -2.308 9.899 1.00 49.19 68 SER A O 1
ATOM 507 N N . GLY A 1 69 ? 8.650 -1.893 8.289 1.00 54.28 69 GLY A N 1
ATOM 508 C CA . GLY A 1 69 ? 8.461 -3.274 7.849 1.00 54.28 69 GLY A CA 1
ATOM 509 C C . GLY A 1 69 ? 8.888 -3.424 6.392 1.00 54.28 69 GLY A C 1
ATOM 510 O O . GLY A 1 69 ? 8.493 -2.623 5.548 1.00 54.28 69 GLY A O 1
ATOM 511 N N . SER A 1 70 ? 9.694 -4.440 6.083 1.00 48.28 70 SER A N 1
ATOM 512 C CA . SER A 1 70 ? 9.935 -4.857 4.698 1.00 48.28 70 SER A CA 1
ATOM 513 C C . SER A 1 70 ? 8.844 -5.850 4.303 1.00 48.28 70 SER A C 1
ATOM 515 O O . SER A 1 70 ? 8.590 -6.803 5.038 1.00 48.28 70 SER A O 1
ATOM 517 N N . SER A 1 71 ? 8.169 -5.615 3.180 1.00 48.94 71 SER A N 1
ATOM 518 C CA . SER A 1 71 ? 7.206 -6.556 2.598 1.00 48.94 71 SER A CA 1
ATOM 519 C C . SER A 1 71 ? 7.741 -6.997 1.242 1.00 48.94 71 SER A C 1
ATOM 521 O O . SER A 1 71 ? 8.058 -6.152 0.404 1.00 48.94 71 SER A O 1
ATOM 523 N N . VAL A 1 72 ? 7.881 -8.308 1.049 1.00 49.59 72 VAL A N 1
ATOM 524 C CA . VAL A 1 72 ? 8.243 -8.888 -0.246 1.00 49.59 72 VAL A CA 1
ATOM 525 C C . VAL A 1 72 ? 6.967 -8.971 -1.070 1.00 49.59 72 VAL A C 1
ATOM 527 O O . VAL A 1 72 ? 5.998 -9.596 -0.653 1.00 49.59 72 VAL A O 1
ATOM 530 N N . TRP A 1 73 ? 6.963 -8.293 -2.212 1.00 47.81 73 TRP A N 1
ATOM 531 C CA . TRP A 1 73 ? 5.875 -8.359 -3.174 1.00 47.81 73 TRP A CA 1
ATOM 532 C C . TRP A 1 73 ? 6.240 -9.397 -4.232 1.00 47.81 73 TRP A C 1
ATOM 534 O O . TRP A 1 73 ? 7.076 -9.124 -5.092 1.00 47.81 73 TRP A O 1
ATOM 544 N N . ASP A 1 74 ? 5.637 -10.582 -4.164 1.00 48.25 74 ASP A N 1
ATOM 545 C CA . ASP A 1 74 ? 5.716 -11.559 -5.251 1.00 48.25 74 ASP A CA 1
ATOM 546 C C . ASP A 1 74 ? 4.767 -11.126 -6.374 1.00 48.25 74 ASP A C 1
ATOM 548 O O . ASP A 1 74 ? 3.547 -11.271 -6.282 1.00 48.25 74 ASP A O 1
ATOM 552 N N . LEU A 1 75 ? 5.330 -10.542 -7.434 1.00 45.59 75 LEU A N 1
ATOM 553 C CA . LEU A 1 75 ? 4.611 -10.299 -8.680 1.00 45.59 75 LEU A CA 1
ATOM 554 C C . LEU A 1 75 ? 4.887 -11.463 -9.638 1.00 45.59 75 LEU A C 1
ATOM 556 O O . LEU A 1 75 ? 5.868 -11.447 -10.381 1.00 45.59 75 LEU A O 1
ATOM 560 N N . GLU A 1 76 ? 4.019 -12.476 -9.636 1.00 47.25 76 GLU A N 1
ATOM 561 C CA . GLU A 1 76 ? 4.059 -13.531 -10.652 1.00 47.25 76 GLU A CA 1
ATOM 562 C C . GLU A 1 76 ? 3.443 -13.009 -11.960 1.00 47.25 76 GLU A C 1
ATOM 564 O O . GLU A 1 76 ? 2.224 -12.990 -12.148 1.00 47.25 76 GLU A O 1
ATOM 569 N N . ILE A 1 77 ? 4.295 -12.569 -12.890 1.00 46.72 77 ILE A N 1
ATOM 570 C CA . ILE A 1 77 ? 3.871 -12.243 -14.255 1.00 46.72 77 ILE A CA 1
ATOM 571 C C . ILE A 1 77 ? 3.694 -13.561 -15.013 1.00 46.72 77 ILE A C 1
ATOM 573 O O . ILE A 1 77 ? 4.628 -14.089 -15.620 1.00 46.72 77 ILE A O 1
ATOM 577 N N . SER A 1 78 ? 2.475 -14.099 -14.991 1.00 39.22 78 SER A N 1
ATOM 578 C CA . SER A 1 78 ? 2.112 -1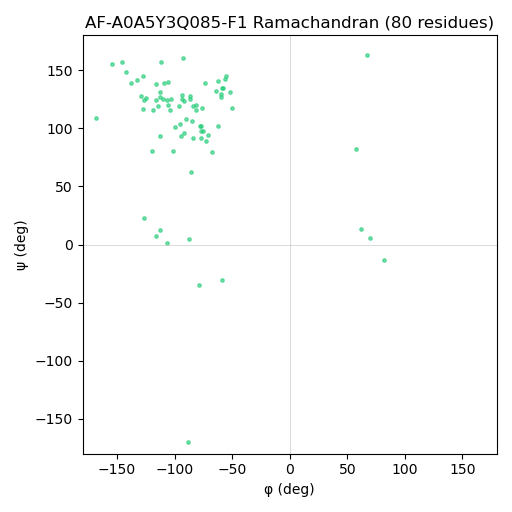5.239 -15.832 1.00 39.22 78 SER A CA 1
ATOM 579 C C . SER A 1 78 ? 1.974 -14.772 -17.284 1.00 39.22 78 SER A C 1
ATOM 581 O O . SER A 1 78 ? 0.904 -14.358 -17.737 1.00 39.22 78 SER A O 1
ATOM 583 N N . GLN A 1 79 ? 3.076 -14.808 -18.037 1.00 43.81 79 GLN A N 1
ATOM 584 C CA . GLN A 1 79 ? 3.014 -14.683 -19.490 1.00 43.81 79 GLN A CA 1
ATOM 585 C C . GLN A 1 79 ? 2.402 -15.972 -20.045 1.00 43.81 79 GLN A C 1
ATOM 587 O O . GLN A 1 79 ? 3.098 -16.964 -20.267 1.00 43.81 79 GLN A O 1
ATOM 592 N N . LYS A 1 80 ? 1.081 -15.980 -20.262 1.00 40.06 80 LYS A N 1
ATOM 593 C CA . LYS A 1 80 ? 0.456 -17.009 -21.098 1.00 40.06 80 LYS A CA 1
ATOM 594 C C . LYS A 1 80 ? 1.018 -16.875 -22.513 1.00 40.06 80 LYS A C 1
ATOM 596 O O . LYS A 1 80 ? 0.625 -15.980 -23.258 1.00 40.06 80 LYS A O 1
ATOM 601 N N . GLY A 1 81 ? 1.946 -17.770 -22.843 1.00 43.03 81 GLY A N 1
ATOM 602 C CA . GLY A 1 81 ? 2.452 -17.965 -24.193 1.00 43.03 81 GLY A CA 1
ATOM 603 C C . GLY A 1 81 ? 1.320 -18.260 -25.178 1.00 43.03 81 GLY A C 1
ATOM 604 O O . GLY A 1 81 ? 0.324 -18.903 -24.832 1.00 43.03 81 GLY A O 1
ATOM 605 N N . LYS A 1 82 ? 1.490 -17.759 -26.400 1.00 37.78 82 LYS A N 1
ATOM 606 C CA . LYS A 1 82 ? 0.914 -18.363 -27.600 1.00 37.78 82 LYS A CA 1
ATOM 607 C C . LYS A 1 82 ? 1.969 -19.256 -28.229 1.00 37.78 82 LYS A C 1
ATOM 609 O O . LYS A 1 82 ? 3.148 -18.842 -28.185 1.00 37.78 82 LYS A O 1
#

pLDDT: mean 70.27, std 17.42, range [37.78, 91.88]

InterPro domains:
  IPR008514 Type VI secretion system effector Hcp [PF05638] (5-63)
  IPR036624 Hcp1-like superfamily [G3DSA:2.30.110.20] (1-67)
  IPR036624 Hcp1-like superfamily [SSF141452] (2-61)
  IPR053165 HSI-I assembly protein Hcp1 [PTHR36152] (1-38)

Solvent-accessible surface area (backbone atoms only — not comparable to full-atom values): 5750 Å² total; per-residue (Å²): 134,93,80,45,75,49,82,47,100,82,48,79,33,80,33,79,49,88,99,42,60,44,15,32,55,39,78,46,74,50,77,48,77,48,73,47,76,58,84,64,84,76,90,72,77,67,58,78,70,48,75,48,76,48,81,49,71,43,57,80,86,79,71,97,73,88,79,90,66,91,78,88,80,87,79,82,80,80,77,80,79,130

Sequence (82 aa):
MDAVFLKLDNIKGKSQAEGFKDQIEAMSYSQNVATQVSNDVSGGAGGKPLETMSLNFTKKSEGAQRDSGSSVWDLEISQKGK